Protein AF-A0A1I7MT13-F1 (afdb_monomer_lite)

Secondary structure (DSSP, 8-state):
-PPP--PPPHHHHHHHHHHTTTHHHHHHHHHHHHTT-HHHHHTTB-HHHHHHHHHHHHHHTGGGGTT--HHHHHHHHHSTTGGGSTTHHHHHHHHHHHHHHHHHHTGGGG-PPPSS--TTEEEEEE-TT-TT-B--TTSTTPEEEEEEE-SSSEEEEEES--SPPP-----

Organism: NCBI:txid574650

Radius of gyration: 18.1 Å; chains: 1; bounding box: 59×46×42 Å

Foldseek 3Di:
DDDDDPDPDPVVVVLVVQVVVLLPLVLQLLVCLVVLNVLSNLLQADLLVLLVLQLVCLVVCVVVVVPPDSLVRSVCCSDNVNVVDPCSVVSSVVVSVVQVVLLVVLVLLPADADPDDPSQKDKWWDQNVDSNDTDDNPDRRTKIWIWGDPPPHIGTQDTSHRDRRDPDDDD

pLDDT: mean 84.99, std 15.6, range [35.69, 97.19]

Sequence (171 aa):
MSTPMTRPSAGRLHTVAARLRVGVPAQVFRQHLAVGDLAGAWRGVDPALRWAWTRRWTHTSRAALGGLCPVGLAIELAALEGPAHPLWRRFASDQLQTLHQVERSGQWRSCPGPARPPADVTVLYADPRHLDTWALPSDPGAVPMLMRWNGTTWLVLNYASTTIPPTGHPD

Structure (mmCIF, N/CA/C/O backbone):
data_AF-A0A1I7MT13-F1
#
_entry.id   AF-A0A1I7MT13-F1
#
loop_
_atom_site.group_PDB
_atom_site.id
_atom_site.type_symbol
_atom_site.label_atom_id
_atom_site.label_alt_id
_atom_site.label_comp_id
_atom_site.label_asym_id
_atom_site.label_entity_id
_atom_site.label_seq_id
_atom_site.pdbx_PDB_ins_code
_atom_site.Cartn_x
_atom_site.Cartn_y
_atom_site.Cartn_z
_atom_site.occupancy
_atom_site.B_iso_or_equiv
_atom_site.auth_seq_id
_atom_site.auth_comp_id
_atom_site.auth_asym_id
_atom_site.auth_atom_id
_atom_site.pdbx_PDB_model_num
ATOM 1 N N . MET A 1 1 ? -39.698 31.088 20.550 1.00 47.91 1 MET A N 1
ATOM 2 C CA . MET A 1 1 ? -38.267 31.024 20.175 1.00 47.91 1 MET A CA 1
ATOM 3 C C . MET A 1 1 ? -37.982 29.607 19.709 1.00 47.91 1 MET A C 1
ATOM 5 O O . MET A 1 1 ? -37.985 28.709 20.537 1.00 47.91 1 MET A O 1
ATOM 9 N N . SER A 1 2 ? -37.843 29.399 18.400 1.00 40.78 2 SER A N 1
ATOM 10 C CA . SER A 1 2 ? -37.583 28.078 17.813 1.00 40.78 2 SER A CA 1
ATOM 11 C C . SER A 1 2 ? -36.111 27.988 17.434 1.00 40.78 2 SER A C 1
ATOM 13 O O . SER A 1 2 ? -35.622 28.794 16.646 1.00 40.78 2 SER A O 1
ATOM 15 N N . THR A 1 3 ? -35.395 27.039 18.027 1.00 43.16 3 THR A N 1
ATOM 16 C CA . THR A 1 3 ? -33.988 26.755 17.739 1.00 43.16 3 THR A CA 1
ATOM 17 C C . THR A 1 3 ? -33.866 26.144 16.338 1.00 43.16 3 THR A C 1
ATOM 19 O O . THR A 1 3 ? -34.563 25.169 16.048 1.00 43.16 3 THR A O 1
ATOM 22 N N . PRO A 1 4 ? -33.002 26.662 15.449 1.00 50.88 4 PRO A N 1
ATOM 23 C CA . PRO A 1 4 ? -32.777 26.035 14.155 1.00 50.88 4 PRO A CA 1
ATOM 24 C C . PRO A 1 4 ? -32.023 24.712 14.352 1.00 50.88 4 PRO A C 1
ATOM 26 O O . PRO A 1 4 ? -30.882 24.694 14.812 1.00 50.88 4 PRO A O 1
ATOM 29 N N . MET A 1 5 ? -32.658 23.588 14.004 1.00 35.69 5 MET A N 1
ATOM 30 C CA . MET A 1 5 ? -31.972 22.300 13.880 1.00 35.69 5 MET A CA 1
ATOM 31 C C . MET A 1 5 ? -31.113 22.317 12.616 1.00 35.69 5 MET A C 1
ATOM 33 O O . MET A 1 5 ? -31.610 22.149 11.501 1.00 35.69 5 MET A O 1
ATOM 37 N N . THR A 1 6 ? -29.808 22.500 12.788 1.00 45.47 6 THR A N 1
ATOM 38 C CA . THR A 1 6 ? -28.820 22.318 11.724 1.00 45.47 6 THR A CA 1
ATOM 39 C C . THR A 1 6 ? -28.840 20.857 11.282 1.00 45.47 6 THR A C 1
ATOM 41 O O . THR A 1 6 ? -28.335 19.974 11.975 1.00 45.47 6 THR A O 1
ATOM 44 N N . ARG A 1 7 ? -29.454 20.586 10.126 1.00 41.53 7 ARG A N 1
ATOM 45 C CA . ARG A 1 7 ? -29.456 19.261 9.497 1.00 41.53 7 ARG A CA 1
ATOM 46 C C . ARG A 1 7 ? -27.993 18.858 9.248 1.00 41.53 7 ARG A C 1
ATOM 48 O O . ARG A 1 7 ? -27.293 19.596 8.551 1.00 41.53 7 ARG A O 1
ATOM 55 N N . PRO A 1 8 ? -27.490 17.743 9.806 1.00 46.56 8 PRO A N 1
ATOM 56 C CA . PRO A 1 8 ? -26.135 17.300 9.513 1.00 46.56 8 PRO A CA 1
ATOM 57 C C . PRO A 1 8 ? -26.022 17.041 8.009 1.00 46.56 8 PRO A C 1
ATOM 59 O O . PRO A 1 8 ? -26.861 16.358 7.421 1.00 46.56 8 PRO A O 1
ATOM 62 N N . SER A 1 9 ? -25.005 17.630 7.379 1.00 49.84 9 SER A N 1
ATOM 63 C CA . SER A 1 9 ? -24.732 17.448 5.957 1.00 49.84 9 SER A CA 1
ATOM 64 C C . SER A 1 9 ? -24.592 15.956 5.650 1.00 49.84 9 SER A C 1
ATOM 66 O O . SER A 1 9 ? -23.853 15.249 6.337 1.00 49.84 9 SER A O 1
ATOM 68 N N . ALA A 1 10 ? -25.300 15.473 4.623 1.00 52.94 10 ALA A N 1
ATOM 69 C CA . ALA A 1 10 ? -25.348 14.056 4.245 1.00 52.94 10 ALA A CA 1
ATOM 70 C C . ALA A 1 10 ? -23.948 13.412 4.154 1.00 52.94 10 ALA A C 1
ATOM 72 O O . ALA A 1 10 ? -23.763 12.266 4.556 1.00 52.94 10 ALA A O 1
ATOM 73 N N . GLY A 1 11 ? -22.929 14.187 3.758 1.00 50.97 11 GLY A N 1
ATOM 74 C CA . GLY A 1 11 ? -21.530 13.755 3.736 1.00 50.97 11 GLY A CA 1
ATOM 75 C C . GLY A 1 11 ? -20.975 13.250 5.078 1.00 50.97 11 GLY A C 1
ATOM 76 O O . GLY A 1 11 ? -20.206 12.295 5.077 1.00 50.97 11 GLY A O 1
ATOM 77 N N . ARG A 1 12 ? -21.385 13.803 6.232 1.00 50.66 12 ARG A N 1
ATOM 78 C CA . ARG A 1 12 ? -20.870 13.374 7.552 1.00 50.66 12 ARG A CA 1
ATOM 79 C C . ARG A 1 12 ? -21.365 11.993 7.979 1.00 50.66 12 ARG A C 1
ATOM 81 O O . ARG A 1 12 ? -20.602 11.247 8.590 1.00 50.66 12 ARG A O 1
ATOM 88 N N . LEU A 1 13 ? -22.614 11.643 7.670 1.00 52.09 13 LEU A N 1
ATOM 89 C CA . LEU A 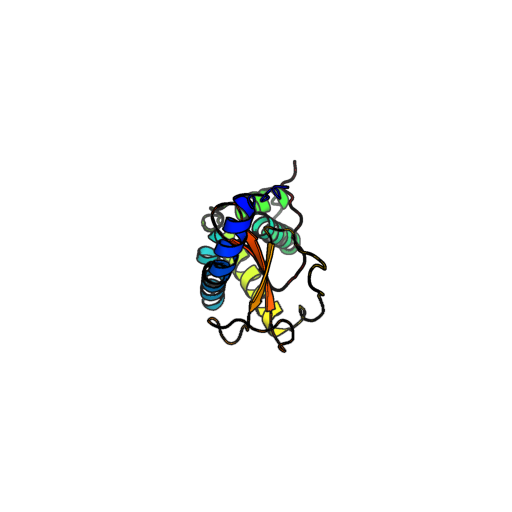1 13 ? -23.175 10.332 8.022 1.00 52.09 13 LEU A CA 1
ATOM 90 C C . LEU A 1 13 ? -22.541 9.213 7.183 1.00 52.09 13 LEU A C 1
ATOM 92 O O . LEU A 1 13 ? -22.232 8.146 7.716 1.00 52.09 13 LEU A O 1
ATOM 96 N N . HIS A 1 14 ? -22.244 9.487 5.908 1.00 54.47 14 HIS A N 1
ATOM 97 C CA . HIS A 1 14 ? -21.520 8.551 5.047 1.00 54.47 14 HIS A CA 1
ATOM 98 C C . HIS A 1 14 ? -20.103 8.263 5.558 1.00 54.47 14 HIS A C 1
ATOM 100 O O . HIS A 1 14 ? -19.685 7.108 5.551 1.00 54.47 14 HIS A O 1
ATOM 106 N N . THR A 1 15 ? -19.385 9.261 6.084 1.00 53.94 15 THR A N 1
ATOM 107 C CA . THR A 1 15 ? -18.031 9.062 6.628 1.00 53.94 15 THR A CA 1
ATOM 108 C C . THR A 1 15 ? -18.012 8.158 7.866 1.00 53.94 15 THR A C 1
ATOM 110 O O . THR A 1 15 ? -17.090 7.360 8.014 1.00 53.94 15 THR A O 1
ATOM 113 N N . VAL A 1 16 ? -19.017 8.229 8.747 1.00 54.94 16 VAL A N 1
ATOM 114 C CA . VAL A 1 16 ? -19.070 7.387 9.962 1.00 54.94 16 VAL A CA 1
ATOM 115 C C . VAL A 1 16 ? -19.365 5.927 9.613 1.00 54.94 16 VAL A C 1
ATOM 117 O O . VAL A 1 16 ? -18.636 5.039 10.050 1.00 54.94 16 VAL A O 1
ATOM 120 N N . ALA A 1 17 ? -20.367 5.669 8.768 1.00 59.00 17 ALA A N 1
ATOM 121 C CA . ALA A 1 17 ? -20.665 4.312 8.306 1.00 59.00 17 ALA A CA 1
ATOM 122 C C . ALA A 1 17 ? -19.519 3.724 7.460 1.00 59.00 17 ALA A C 1
ATOM 124 O O . ALA A 1 17 ? -19.200 2.542 7.587 1.00 59.00 17 ALA A O 1
ATOM 125 N N . ALA A 1 18 ? -18.851 4.547 6.644 1.00 58.75 18 ALA A N 1
ATOM 126 C CA . ALA A 1 18 ? -17.666 4.135 5.900 1.00 58.75 18 ALA A CA 1
ATOM 127 C C . ALA A 1 18 ? -16.504 3.781 6.839 1.00 58.75 18 ALA A C 1
ATOM 129 O O . ALA A 1 18 ? -15.847 2.766 6.618 1.00 58.75 18 ALA A O 1
ATOM 130 N N . ARG A 1 19 ? -16.268 4.544 7.915 1.00 58.66 19 ARG A N 1
ATOM 131 C CA . ARG A 1 19 ? -15.222 4.240 8.911 1.00 58.66 19 ARG A CA 1
ATOM 132 C C . ARG A 1 19 ? -15.437 2.910 9.632 1.00 58.66 19 ARG A C 1
ATOM 134 O O . ARG A 1 19 ? -14.457 2.287 10.009 1.00 58.66 19 ARG A O 1
ATOM 141 N N . LEU A 1 20 ? -16.673 2.427 9.752 1.00 65.38 20 LEU A N 1
ATOM 142 C CA . LEU A 1 20 ? -16.945 1.082 10.279 1.00 65.38 20 LEU A CA 1
ATOM 143 C C . LEU A 1 20 ? -16.555 -0.039 9.298 1.00 65.38 20 LEU A C 1
ATOM 145 O O . LEU A 1 20 ? -16.398 -1.183 9.707 1.00 65.38 20 LEU A O 1
ATOM 149 N N . ARG A 1 21 ? -16.382 0.272 8.006 1.00 83.69 21 ARG A N 1
ATOM 150 C CA . ARG A 1 21 ? -16.093 -0.708 6.942 1.00 83.69 21 ARG A CA 1
ATOM 151 C C . ARG A 1 21 ? -14.643 -0.717 6.465 1.00 83.69 21 ARG A C 1
ATOM 153 O O . ARG A 1 21 ? -14.286 -1.579 5.670 1.00 83.69 21 ARG A O 1
ATOM 160 N N . VAL A 1 22 ? -13.807 0.208 6.936 1.00 89.81 22 VAL A N 1
ATOM 161 C CA . VAL A 1 22 ? -12.402 0.335 6.505 1.00 89.81 22 VAL A CA 1
ATOM 162 C C . VAL A 1 22 ? -11.564 -0.919 6.787 1.00 89.81 22 VAL A C 1
ATOM 164 O O . VAL A 1 22 ? -10.621 -1.203 6.052 1.00 89.81 22 VAL A O 1
ATOM 167 N N . GLY A 1 23 ? -11.948 -1.700 7.803 1.00 89.38 23 GLY A N 1
ATOM 168 C CA . GLY A 1 23 ? -11.260 -2.934 8.177 1.00 89.38 23 GLY A CA 1
ATOM 169 C C . GLY A 1 23 ? -11.294 -4.009 7.090 1.00 89.38 23 GLY A C 1
ATOM 170 O O . GLY A 1 23 ? -10.289 -4.682 6.900 1.00 89.38 23 GLY A O 1
ATOM 171 N N . VAL A 1 24 ? -12.387 -4.139 6.326 1.00 92.94 24 VAL A N 1
ATOM 172 C CA . VAL A 1 24 ? -12.516 -5.218 5.326 1.00 92.94 24 VAL A CA 1
ATOM 173 C C . VAL A 1 24 ? -11.534 -5.035 4.159 1.00 92.94 24 VAL A C 1
ATOM 175 O O . VAL A 1 24 ? -10.744 -5.948 3.922 1.00 92.94 24 VAL A O 1
ATOM 178 N N . PRO A 1 25 ? -11.474 -3.880 3.459 1.00 95.00 25 PRO A N 1
ATOM 179 C CA . PRO A 1 25 ? -10.475 -3.673 2.407 1.00 95.00 25 PRO A CA 1
ATOM 180 C C . PRO A 1 25 ? -9.034 -3.778 2.917 1.00 95.00 25 PRO A C 1
ATOM 182 O O . PRO A 1 25 ? -8.163 -4.293 2.219 1.00 95.00 25 PRO A O 1
ATOM 185 N N . ALA A 1 26 ? -8.784 -3.319 4.146 1.00 95.00 26 ALA A N 1
ATOM 186 C CA . ALA A 1 26 ? -7.464 -3.395 4.751 1.00 95.00 26 ALA A CA 1
ATOM 187 C C . ALA A 1 26 ? -7.058 -4.847 5.072 1.00 95.00 26 ALA A C 1
ATOM 189 O O . ALA A 1 26 ? -5.923 -5.238 4.808 1.00 95.00 26 ALA A O 1
ATOM 190 N N . GLN A 1 27 ? -7.986 -5.668 5.568 1.00 94.94 27 GLN A N 1
ATOM 191 C CA . GLN A 1 27 ? -7.771 -7.096 5.805 1.00 94.94 27 GLN A CA 1
ATOM 192 C C . GLN A 1 27 ? -7.530 -7.853 4.495 1.00 94.94 27 GLN A C 1
ATOM 194 O O . GLN A 1 27 ? -6.572 -8.616 4.417 1.00 94.94 27 GLN A O 1
ATOM 199 N N . VAL A 1 28 ? -8.321 -7.590 3.448 1.00 95.75 28 VAL A N 1
ATOM 200 C CA . VAL A 1 28 ? -8.121 -8.190 2.114 1.00 95.75 28 VAL A CA 1
ATOM 201 C C . VAL A 1 28 ? -6.717 -7.888 1.587 1.00 95.75 28 VAL A C 1
ATOM 203 O O . VAL A 1 28 ? -6.002 -8.794 1.165 1.00 95.75 28 VAL A O 1
ATOM 206 N N . PHE A 1 29 ? -6.273 -6.631 1.672 1.00 96.62 29 PHE A N 1
ATOM 207 C CA . PHE A 1 29 ? -4.909 -6.257 1.294 1.00 96.62 29 PHE A CA 1
ATOM 208 C C . PHE A 1 29 ? -3.852 -7.052 2.078 1.00 96.62 29 PHE A C 1
ATOM 210 O O . PHE A 1 29 ? -2.918 -7.588 1.483 1.00 96.62 29 PHE A O 1
ATOM 217 N N . ARG A 1 30 ? -4.009 -7.171 3.402 1.00 95.38 30 ARG A N 1
ATOM 218 C CA . ARG A 1 30 ? -3.074 -7.918 4.260 1.00 95.38 30 ARG A CA 1
ATOM 219 C C . ARG A 1 30 ? -3.045 -9.411 3.944 1.00 95.38 30 ARG A C 1
ATOM 221 O O . ARG A 1 30 ? -1.967 -9.994 3.935 1.00 95.38 30 ARG A O 1
ATOM 228 N N . GLN A 1 31 ? -4.195 -10.021 3.662 1.00 96.06 31 GLN A N 1
ATOM 229 C CA . GLN A 1 31 ? -4.285 -11.429 3.269 1.00 96.06 31 GLN A CA 1
ATOM 230 C C . GLN A 1 31 ? -3.507 -11.692 1.977 1.00 96.06 31 GLN A C 1
ATOM 232 O O . GLN A 1 31 ? -2.717 -12.630 1.923 1.00 96.06 31 GLN A O 1
ATOM 237 N N . HIS A 1 32 ? -3.654 -10.820 0.977 1.00 96.75 32 HIS A N 1
ATOM 238 C CA . HIS A 1 32 ? -2.873 -10.894 -0.256 1.00 96.75 32 HIS A CA 1
ATOM 239 C C . HIS A 1 32 ? -1.367 -10.719 -0.009 1.00 96.75 32 HIS A C 1
ATOM 241 O O . HIS A 1 32 ? -0.572 -11.503 -0.527 1.00 96.75 32 HIS A O 1
ATOM 247 N N . LEU A 1 33 ? -0.953 -9.749 0.818 1.00 95.12 33 LEU A N 1
ATOM 248 C CA . LEU A 1 33 ? 0.463 -9.592 1.175 1.00 95.12 33 LEU A CA 1
ATOM 249 C C . LEU A 1 33 ? 1.032 -10.833 1.873 1.00 95.12 33 LEU A C 1
ATOM 251 O O . LEU A 1 33 ? 2.144 -11.247 1.557 1.00 95.12 33 LEU A O 1
ATOM 255 N N . ALA A 1 34 ? 0.275 -11.441 2.788 1.00 94.62 34 ALA A N 1
ATOM 256 C CA . ALA A 1 34 ? 0.720 -12.602 3.554 1.00 94.62 34 ALA A CA 1
ATOM 257 C C . ALA A 1 34 ? 1.016 -13.830 2.681 1.00 94.62 34 ALA A C 1
ATOM 259 O O . ALA A 1 34 ? 1.886 -14.628 3.024 1.00 94.62 34 ALA A O 1
ATOM 260 N N . VAL A 1 35 ? 0.322 -13.971 1.548 1.00 96.31 35 VAL A N 1
A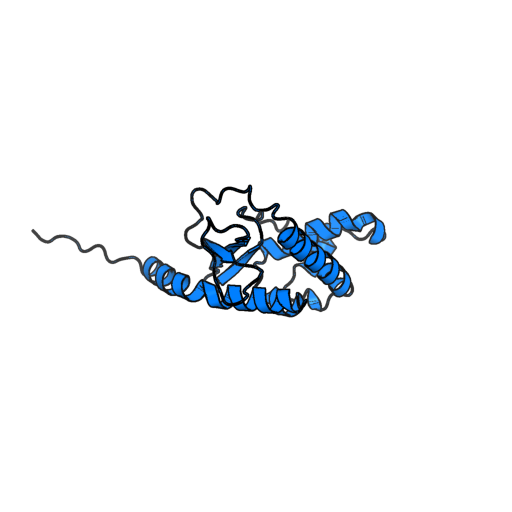TOM 261 C CA . VAL A 1 35 ? 0.549 -15.053 0.575 1.00 96.31 35 VAL A CA 1
ATOM 262 C C . VAL A 1 35 ? 1.456 -14.636 -0.590 1.00 96.31 35 VAL A C 1
ATOM 264 O O . VAL A 1 35 ? 1.615 -15.392 -1.545 1.00 96.31 35 VAL A O 1
ATOM 267 N N . GLY A 1 36 ? 2.056 -13.442 -0.534 1.00 96.31 36 GLY A N 1
ATOM 268 C CA . GLY A 1 36 ? 2.937 -12.929 -1.586 1.00 96.31 36 GLY A CA 1
ATOM 269 C C . GLY A 1 36 ? 2.216 -12.540 -2.884 1.00 96.31 36 GLY A C 1
ATOM 270 O O . GLY A 1 36 ? 2.838 -12.493 -3.944 1.00 96.31 36 GLY A O 1
ATOM 271 N N . ASP A 1 37 ? 0.916 -12.249 -2.828 1.00 96.69 37 ASP A N 1
ATOM 272 C CA . ASP A 1 37 ? 0.092 -11.888 -3.983 1.00 96.69 37 ASP A CA 1
ATOM 273 C C . ASP A 1 37 ? -0.106 -10.368 -4.093 1.00 96.69 37 ASP A C 1
ATOM 275 O O . ASP A 1 37 ? -1.178 -9.815 -3.833 1.00 96.69 37 ASP A O 1
ATOM 279 N N . LEU A 1 38 ? 0.937 -9.651 -4.521 1.00 97.00 38 LEU A N 1
ATOM 280 C CA . LEU A 1 38 ? 0.808 -8.206 -4.744 1.00 97.00 38 LEU A CA 1
ATOM 281 C C . LEU A 1 38 ? -0.196 -7.873 -5.864 1.00 97.00 38 LEU A C 1
ATOM 283 O O . LEU A 1 38 ? -0.782 -6.792 -5.850 1.00 97.00 38 LEU A O 1
ATOM 287 N N . ALA A 1 39 ? -0.411 -8.778 -6.824 1.00 96.31 39 ALA A N 1
ATOM 288 C CA . ALA A 1 39 ? -1.341 -8.557 -7.930 1.00 96.31 39 ALA A CA 1
ATOM 289 C C . ALA A 1 39 ? -2.797 -8.499 -7.443 1.00 96.31 39 ALA A C 1
ATOM 291 O O . ALA A 1 39 ? -3.522 -7.572 -7.810 1.00 96.31 39 ALA A O 1
ATOM 292 N N . GLY A 1 40 ? -3.204 -9.424 -6.569 1.00 96.00 40 GLY A N 1
ATOM 293 C CA . GLY A 1 40 ? -4.517 -9.403 -5.924 1.00 96.00 40 GLY A CA 1
ATOM 294 C C . GLY A 1 40 ? -4.708 -8.190 -5.011 1.00 96.00 40 GLY A C 1
ATOM 295 O O . GLY A 1 40 ? -5.745 -7.525 -5.069 1.00 96.00 40 GLY A O 1
ATOM 296 N N . ALA A 1 41 ? -3.668 -7.805 -4.262 1.00 96.69 41 ALA A N 1
ATOM 297 C CA . ALA A 1 41 ? -3.683 -6.594 -3.439 1.00 96.69 41 ALA A CA 1
ATOM 298 C C . ALA A 1 41 ? -3.807 -5.299 -4.264 1.00 96.69 41 ALA A C 1
ATOM 300 O O . ALA A 1 41 ? -4.370 -4.313 -3.781 1.00 96.69 41 ALA A O 1
ATOM 301 N N . TRP A 1 42 ? -3.287 -5.282 -5.499 1.00 96.44 42 TRP A N 1
ATOM 302 C CA . TRP A 1 42 ? -3.047 -4.062 -6.275 1.00 96.44 42 TRP A CA 1
ATOM 303 C C . TRP A 1 42 ? -4.283 -3.184 -6.427 1.00 96.44 42 TRP A C 1
ATOM 305 O O . TRP A 1 42 ? -4.204 -1.971 -6.232 1.00 96.44 42 TRP A O 1
ATOM 315 N N . ARG A 1 43 ? -5.447 -3.788 -6.699 1.00 94.94 43 ARG A N 1
ATOM 316 C CA . ARG A 1 43 ? -6.717 -3.063 -6.886 1.00 94.94 43 ARG A CA 1
ATOM 317 C C . ARG A 1 43 ? -7.168 -2.312 -5.634 1.00 94.94 43 ARG A C 1
ATOM 319 O O . ARG A 1 43 ? -7.796 -1.265 -5.763 1.00 94.94 43 ARG A O 1
ATOM 326 N N . GLY A 1 44 ? -6.809 -2.812 -4.453 1.00 95.88 44 GLY A N 1
ATOM 327 C CA . GLY A 1 44 ? -7.059 -2.161 -3.168 1.00 95.88 44 GLY A CA 1
ATOM 328 C C . GLY A 1 44 ? -6.051 -1.064 -2.822 1.00 95.88 44 GLY A C 1
ATOM 329 O O . GLY A 1 44 ? -6.264 -0.342 -1.853 1.00 95.88 44 GLY A O 1
ATOM 330 N N . VAL A 1 45 ? -4.969 -0.910 -3.590 1.00 97.06 45 VAL A N 1
ATOM 331 C CA . VAL A 1 45 ? -3.951 0.125 -3.367 1.00 97.06 45 VAL A CA 1
ATOM 332 C C . VAL A 1 45 ? -4.367 1.436 -4.018 1.00 97.06 45 VAL A C 1
ATOM 334 O O . VAL A 1 45 ? -4.831 1.458 -5.157 1.00 97.06 45 VAL A O 1
ATOM 337 N N . ASP A 1 46 ? -4.172 2.535 -3.302 1.00 96.56 46 ASP A N 1
ATOM 338 C CA . ASP A 1 46 ? -4.426 3.878 -3.795 1.00 96.56 46 ASP A CA 1
ATOM 339 C C . ASP A 1 46 ? -3.499 4.241 -4.973 1.00 96.56 46 ASP A C 1
ATOM 341 O O . ASP A 1 46 ? -2.297 3.965 -4.893 1.00 96.56 46 ASP A O 1
ATOM 345 N N . PRO A 1 47 ? -3.991 4.894 -6.046 1.00 95.19 47 PRO A N 1
ATOM 346 C CA . PRO A 1 47 ? -3.151 5.299 -7.176 1.00 95.19 47 PRO A CA 1
ATOM 347 C C . PRO A 1 47 ? -1.899 6.098 -6.783 1.00 95.19 47 PRO A C 1
ATOM 349 O O . PRO A 1 47 ? -0.838 5.888 -7.371 1.00 95.19 47 PRO A O 1
ATOM 352 N N . ALA A 1 48 ? -1.981 6.956 -5.758 1.00 94.25 48 ALA A N 1
ATOM 353 C CA . ALA A 1 48 ? -0.825 7.715 -5.281 1.00 94.25 48 ALA A CA 1
ATOM 354 C C . ALA A 1 48 ? 0.255 6.799 -4.679 1.00 94.25 48 ALA A C 1
ATOM 356 O O . ALA A 1 48 ? 1.448 7.013 -4.903 1.00 94.25 48 ALA A O 1
ATOM 357 N N . LEU A 1 49 ? -0.149 5.746 -3.958 1.00 95.50 49 LEU A N 1
ATOM 358 C CA . LEU A 1 49 ? 0.785 4.768 -3.400 1.00 95.50 49 LEU A CA 1
ATOM 359 C C . LEU A 1 49 ? 1.393 3.883 -4.490 1.00 95.50 49 LEU A C 1
ATOM 361 O O . LEU A 1 49 ? 2.601 3.643 -4.465 1.00 95.50 49 LEU A O 1
ATOM 365 N N . ARG A 1 50 ? 0.586 3.448 -5.470 1.00 95.81 50 ARG A N 1
ATOM 366 C CA . ARG A 1 50 ? 1.071 2.683 -6.633 1.00 95.81 50 ARG A CA 1
ATOM 367 C C . ARG A 1 50 ? 2.182 3.440 -7.345 1.00 95.81 50 ARG A C 1
ATOM 369 O O . ARG A 1 50 ? 3.272 2.902 -7.509 1.00 95.81 50 ARG A O 1
ATOM 376 N N . TRP A 1 51 ? 1.929 4.706 -7.673 1.00 94.25 51 TRP A N 1
ATOM 377 C CA . TRP A 1 51 ? 2.917 5.584 -8.287 1.00 94.25 51 TRP A CA 1
ATOM 378 C C . TRP A 1 51 ? 4.178 5.748 -7.435 1.00 94.25 51 TRP A C 1
ATOM 380 O O . TRP A 1 51 ? 5.294 5.621 -7.937 1.00 94.25 51 TRP A O 1
ATOM 390 N N . ALA A 1 52 ? 4.026 6.009 -6.135 1.00 94.31 52 ALA A N 1
ATOM 391 C CA . ALA A 1 52 ? 5.169 6.186 -5.246 1.00 94.31 52 ALA A CA 1
ATOM 392 C C . ALA A 1 52 ? 6.059 4.932 -5.198 1.00 94.31 52 ALA A C 1
ATOM 394 O O . ALA A 1 52 ? 7.288 5.041 -5.239 1.00 94.31 52 ALA A O 1
ATOM 395 N N . TRP A 1 53 ? 5.456 3.741 -5.143 1.00 95.69 53 TRP A N 1
ATOM 396 C CA . TRP A 1 53 ? 6.189 2.476 -5.164 1.00 95.69 53 TRP A CA 1
ATOM 397 C C . TRP A 1 53 ? 6.885 2.231 -6.499 1.00 95.69 53 TRP A C 1
ATOM 399 O O . TRP A 1 53 ? 8.080 1.927 -6.498 1.00 95.69 53 TRP A O 1
ATOM 409 N N . THR A 1 54 ? 6.187 2.394 -7.625 1.00 95.56 54 THR A N 1
ATOM 410 C CA . THR A 1 54 ? 6.767 2.128 -8.947 1.00 95.56 54 THR A CA 1
ATOM 411 C C . THR A 1 54 ? 7.872 3.122 -9.271 1.00 95.56 54 THR A C 1
ATOM 413 O O . THR A 1 54 ? 8.955 2.702 -9.664 1.00 95.56 54 THR A O 1
ATOM 416 N N . ARG A 1 55 ? 7.679 4.418 -8.998 1.00 94.88 55 ARG A N 1
ATOM 417 C CA . ARG A 1 55 ? 8.707 5.455 -9.181 1.00 94.88 55 ARG A CA 1
ATOM 418 C C . ARG A 1 55 ? 9.954 5.194 -8.341 1.00 94.88 55 ARG A C 1
ATOM 420 O O . ARG A 1 55 ? 11.071 5.348 -8.832 1.00 94.88 55 ARG A O 1
ATOM 427 N N . ARG A 1 56 ? 9.786 4.809 -7.071 1.00 95.31 56 ARG A N 1
ATOM 428 C CA . ARG A 1 56 ? 10.921 4.448 -6.210 1.00 95.31 56 ARG A CA 1
ATOM 429 C C . ARG A 1 56 ? 11.678 3.260 -6.797 1.00 95.31 56 ARG A C 1
ATOM 431 O O . ARG A 1 56 ? 12.898 3.331 -6.912 1.00 95.31 56 ARG A O 1
ATOM 438 N N . TRP A 1 57 ? 10.957 2.212 -7.193 1.00 96.38 57 TRP A N 1
ATOM 439 C CA . TRP A 1 57 ? 11.550 1.001 -7.753 1.00 96.38 57 TRP A CA 1
ATOM 440 C C . TRP A 1 57 ? 12.275 1.259 -9.079 1.00 96.38 57 TRP A C 1
ATOM 442 O O . TRP A 1 57 ? 13.404 0.806 -9.246 1.00 96.38 57 TRP A O 1
ATOM 452 N N . THR A 1 58 ? 11.692 2.022 -10.011 1.00 95.12 58 THR A N 1
ATOM 453 C CA . THR A 1 58 ? 12.356 2.333 -11.289 1.00 95.12 58 THR A CA 1
ATOM 454 C C . THR A 1 58 ? 13.618 3.165 -11.081 1.00 95.12 58 THR A C 1
ATOM 456 O O . THR A 1 58 ? 14.613 2.957 -11.775 1.00 95.12 58 THR A O 1
ATOM 459 N N . HIS A 1 59 ? 13.619 4.062 -10.091 1.00 93.44 59 HIS A N 1
ATOM 460 C CA . HIS A 1 59 ? 14.798 4.841 -9.731 1.00 93.44 59 HIS A CA 1
ATOM 461 C C . HIS A 1 59 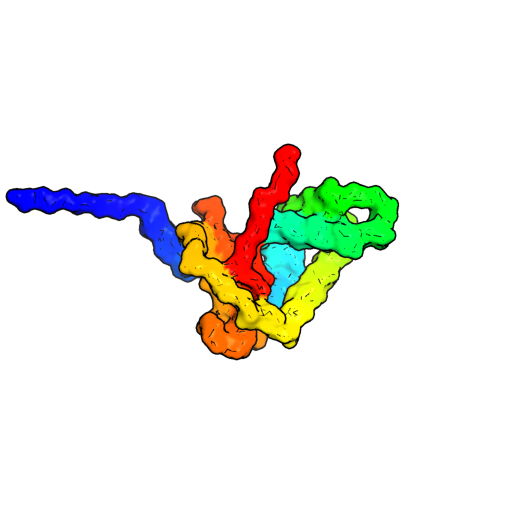? 15.915 3.965 -9.142 1.00 93.44 59 HIS A C 1
ATOM 463 O O . HIS A 1 59 ? 17.067 4.077 -9.561 1.00 93.44 59 HIS A O 1
ATOM 469 N N . THR A 1 60 ? 15.596 3.070 -8.202 1.00 95.38 60 THR A N 1
ATOM 470 C CA . THR A 1 60 ? 16.587 2.177 -7.570 1.00 95.38 60 THR A CA 1
ATOM 471 C C . THR A 1 60 ? 17.093 1.099 -8.523 1.00 95.38 60 THR A C 1
ATOM 473 O O . THR A 1 60 ? 18.250 0.700 -8.444 1.00 95.38 60 THR A O 1
ATOM 476 N N . SER A 1 61 ? 16.256 0.662 -9.463 1.00 94.44 61 SER A N 1
ATOM 477 C CA . SER A 1 61 ? 16.570 -0.397 -10.427 1.00 94.44 61 SER A CA 1
ATOM 478 C C . SER A 1 61 ? 17.157 0.128 -11.740 1.00 94.44 61 SER A C 1
ATOM 480 O O . SER A 1 61 ? 17.394 -0.660 -12.653 1.00 94.44 61 SER A O 1
ATOM 482 N N . ARG A 1 62 ? 17.423 1.438 -11.855 1.00 92.44 62 ARG A N 1
ATOM 483 C CA . ARG A 1 62 ? 17.809 2.107 -13.112 1.00 92.44 62 ARG A CA 1
ATOM 484 C C . ARG A 1 62 ? 18.948 1.410 -13.859 1.00 92.44 62 ARG A C 1
ATOM 486 O O . ARG A 1 62 ? 18.849 1.224 -15.068 1.00 92.44 62 ARG A O 1
ATOM 493 N N . ALA A 1 63 ? 20.002 1.003 -13.151 1.00 91.75 63 ALA A N 1
ATOM 494 C CA . ALA A 1 63 ? 21.147 0.319 -1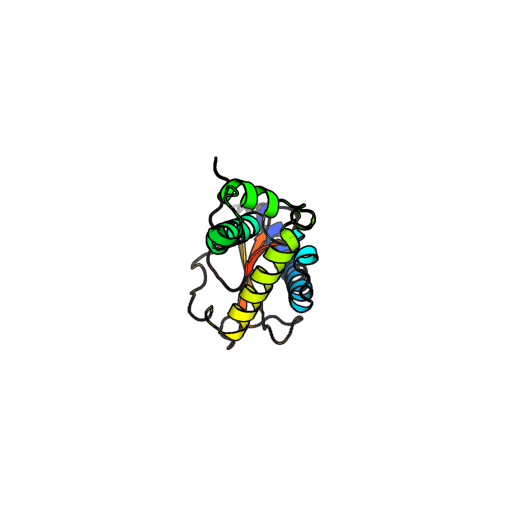3.756 1.00 91.75 63 ALA A CA 1
ATOM 495 C C . ALA A 1 63 ? 20.754 -1.016 -14.417 1.00 91.75 63 ALA A C 1
ATOM 497 O O . ALA A 1 63 ? 21.257 -1.353 -15.484 1.00 91.75 63 ALA A O 1
ATOM 498 N N . ALA A 1 64 ? 19.807 -1.749 -13.825 1.00 90.81 64 ALA A N 1
ATOM 499 C CA . ALA A 1 64 ? 19.340 -3.036 -14.333 1.00 90.81 64 ALA A CA 1
ATOM 500 C C . ALA A 1 64 ? 18.259 -2.917 -15.424 1.00 90.81 64 ALA A C 1
ATOM 502 O O . ALA A 1 64 ? 17.900 -3.927 -16.025 1.00 90.81 64 ALA A O 1
ATOM 503 N N . LEU A 1 65 ? 17.721 -1.715 -15.657 1.00 90.12 65 LEU A N 1
ATOM 504 C CA . LEU A 1 65 ? 16.653 -1.448 -16.627 1.00 90.12 65 LEU A CA 1
ATOM 505 C C . LEU A 1 65 ? 17.176 -1.014 -18.006 1.00 90.12 65 LEU A C 1
ATOM 507 O O . LEU A 1 65 ? 16.377 -0.690 -18.877 1.00 90.12 65 LEU A O 1
ATOM 511 N N . GLY A 1 66 ? 18.496 -0.995 -18.223 1.00 88.44 66 GLY A N 1
ATOM 512 C CA . GLY A 1 66 ? 19.076 -0.885 -19.568 1.00 88.44 66 GLY A CA 1
ATOM 513 C C . GLY A 1 66 ? 18.727 0.396 -20.336 1.00 88.44 66 GLY A C 1
ATOM 514 O O . GLY A 1 66 ? 18.646 0.365 -21.557 1.00 88.44 66 GLY A O 1
ATOM 515 N N . GLY A 1 67 ? 18.501 1.515 -19.639 1.00 87.81 67 GLY A N 1
ATOM 516 C CA . GLY A 1 67 ? 18.231 2.815 -20.270 1.00 87.81 67 GLY A CA 1
ATOM 517 C C . GLY A 1 67 ? 16.753 3.160 -20.483 1.00 87.81 67 GLY A C 1
ATOM 518 O O . GLY A 1 67 ? 16.468 4.235 -21.007 1.00 87.81 67 GLY A O 1
ATOM 519 N N . LEU A 1 68 ? 15.811 2.317 -20.041 1.00 89.50 68 LEU A N 1
ATOM 520 C CA . LEU A 1 68 ? 14.385 2.667 -20.028 1.00 89.50 68 LEU A CA 1
ATOM 521 C C . LEU A 1 68 ? 14.131 3.956 -19.228 1.00 89.50 68 LEU A C 1
ATOM 523 O O . LEU A 1 68 ? 14.731 4.173 -18.170 1.00 89.50 68 LEU A O 1
ATOM 527 N N . CYS A 1 69 ? 13.212 4.799 -19.712 1.00 91.62 69 CYS A N 1
ATOM 528 C CA . CYS A 1 69 ? 12.800 6.017 -19.014 1.00 91.62 69 CYS A CA 1
ATOM 529 C C . CYS A 1 69 ? 12.121 5.657 -17.675 1.00 91.62 69 CYS A C 1
ATOM 531 O O . CYS A 1 69 ? 11.041 5.058 -17.693 1.00 91.62 69 CYS A O 1
ATOM 533 N N . PRO A 1 70 ? 12.686 6.039 -16.508 1.00 90.06 70 PRO A N 1
ATOM 534 C CA . PRO A 1 70 ? 12.141 5.629 -15.211 1.00 90.06 70 PRO A CA 1
ATOM 535 C C . PRO A 1 70 ? 10.722 6.140 -14.944 1.00 90.06 70 PRO A C 1
ATOM 537 O O . PRO A 1 70 ? 9.960 5.480 -14.240 1.00 90.06 70 PRO A O 1
ATOM 540 N N . VAL A 1 71 ? 10.379 7.311 -15.491 1.00 90.62 71 VAL A N 1
ATOM 541 C CA . VAL A 1 71 ? 9.062 7.942 -15.326 1.00 90.62 71 VAL A CA 1
ATOM 542 C C . VAL A 1 71 ? 8.009 7.199 -16.144 1.00 90.62 71 VAL A C 1
ATOM 544 O O . VAL A 1 71 ? 7.009 6.785 -15.571 1.00 90.62 71 VAL A O 1
ATOM 547 N N . GLY A 1 72 ? 8.250 6.971 -17.441 1.00 91.06 72 GLY A N 1
ATOM 548 C CA . GLY A 1 72 ? 7.305 6.253 -18.309 1.00 91.06 72 GLY A CA 1
ATOM 549 C C . GLY A 1 72 ? 7.008 4.846 -17.790 1.00 91.06 72 GLY A C 1
ATOM 550 O O . GLY A 1 72 ? 5.852 4.485 -17.594 1.00 91.06 72 GLY A O 1
ATOM 551 N N . LEU A 1 73 ? 8.055 4.110 -17.410 1.00 91.50 73 LEU A N 1
ATOM 552 C CA . LEU A 1 73 ? 7.905 2.778 -16.828 1.00 91.50 73 LEU A CA 1
ATOM 553 C C . LEU A 1 73 ? 7.141 2.791 -15.493 1.00 91.50 73 LEU A C 1
ATOM 555 O O . LEU A 1 73 ? 6.358 1.886 -15.208 1.00 91.50 73 LEU A O 1
ATOM 559 N N . ALA A 1 74 ? 7.351 3.811 -14.657 1.00 92.38 74 ALA A N 1
ATOM 560 C CA . ALA A 1 74 ? 6.602 3.937 -13.413 1.00 92.38 74 ALA A CA 1
ATOM 561 C C . ALA A 1 74 ? 5.106 4.178 -13.667 1.00 92.38 74 ALA A C 1
ATOM 563 O O . ALA A 1 74 ? 4.297 3.702 -12.870 1.00 92.38 74 ALA A O 1
ATOM 564 N N . ILE A 1 75 ? 4.742 4.876 -14.754 1.00 91.50 75 ILE A N 1
ATOM 565 C CA . ILE A 1 75 ? 3.344 5.160 -15.120 1.00 91.50 75 ILE A CA 1
ATOM 566 C C . ILE A 1 75 ? 2.678 3.854 -15.545 1.00 91.50 75 ILE A C 1
ATOM 568 O O . ILE A 1 75 ? 1.628 3.497 -15.012 1.00 91.50 75 ILE A O 1
ATOM 572 N N . GLU A 1 76 ? 3.329 3.113 -16.442 1.00 92.62 76 GLU A N 1
ATOM 573 C CA . GLU A 1 76 ? 2.840 1.827 -16.944 1.00 92.62 76 GLU A CA 1
ATOM 574 C C . GLU A 1 76 ? 2.638 0.814 -15.810 1.00 92.62 76 GLU A C 1
ATOM 576 O O . GLU A 1 76 ? 1.588 0.181 -15.716 1.00 92.62 76 GLU A O 1
ATOM 581 N N . LEU A 1 77 ? 3.597 0.711 -14.885 1.00 92.12 77 LEU A N 1
ATOM 582 C CA . LEU A 1 77 ? 3.470 -0.171 -13.723 1.00 92.12 77 LEU A CA 1
ATOM 583 C C . LEU A 1 77 ? 2.418 0.313 -12.713 1.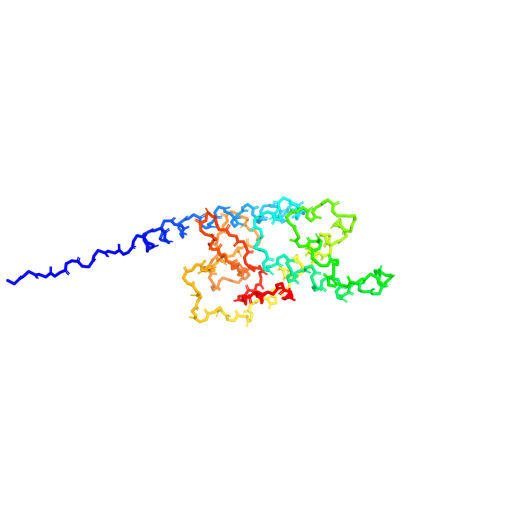00 92.12 77 LEU A C 1
ATOM 585 O O . LEU A 1 77 ? 1.792 -0.516 -12.056 1.00 92.12 77 LEU A O 1
ATOM 589 N N . ALA A 1 78 ? 2.234 1.630 -12.549 1.00 92.88 78 ALA A N 1
ATOM 590 C CA . ALA A 1 78 ? 1.286 2.199 -11.583 1.00 92.88 78 ALA A CA 1
ATOM 591 C C . ALA A 1 78 ? -0.179 2.037 -12.015 1.00 92.88 78 ALA A C 1
ATOM 593 O O . ALA A 1 78 ? -1.084 2.114 -11.173 1.00 92.88 78 ALA A O 1
ATOM 594 N N . ALA A 1 79 ? -0.415 1.809 -13.309 1.00 90.00 79 ALA A N 1
ATOM 595 C CA . ALA A 1 79 ? -1.738 1.581 -13.863 1.00 90.00 79 ALA A CA 1
ATOM 596 C C . ALA A 1 79 ? -2.454 0.406 -13.173 1.00 90.00 79 ALA A C 1
ATOM 598 O O . ALA A 1 79 ? -1.847 -0.494 -12.585 1.00 90.00 79 ALA A O 1
ATOM 599 N N . LEU A 1 80 ? -3.789 0.399 -13.246 1.00 78.62 80 LEU A N 1
ATOM 600 C CA . LEU A 1 80 ? -4.608 -0.680 -12.679 1.00 78.62 80 LEU A CA 1
ATOM 601 C C . LEU A 1 80 ? -4.261 -2.048 -13.289 1.00 78.62 80 LEU A C 1
ATOM 603 O O . LEU A 1 80 ? -4.346 -3.066 -12.605 1.00 78.62 80 LEU A O 1
ATOM 607 N N . GLU A 1 81 ? -3.841 -2.043 -14.551 1.00 80.69 81 GLU A N 1
ATOM 608 C CA . GLU A 1 81 ? -3.399 -3.217 -15.300 1.00 80.69 81 GLU A CA 1
ATOM 609 C C . GLU A 1 81 ? -1.943 -3.606 -15.035 1.00 80.69 81 GLU A C 1
ATOM 611 O O . GLU A 1 81 ? -1.507 -4.605 -15.592 1.00 80.69 81 GLU A O 1
ATOM 616 N N . GLY A 1 82 ? -1.211 -2.888 -14.168 1.00 79.50 82 GLY A N 1
ATOM 617 C CA . GLY A 1 82 ? 0.199 -3.131 -13.827 1.00 79.50 82 GLY A CA 1
ATOM 618 C C . GLY A 1 82 ? 0.634 -4.609 -13.817 1.00 79.50 82 GLY A C 1
ATOM 619 O O . GLY A 1 82 ? 1.672 -4.904 -14.409 1.00 79.50 82 GLY A O 1
ATOM 620 N N . PRO A 1 83 ? -0.158 -5.557 -13.261 1.00 88.88 83 PRO A N 1
ATOM 621 C CA . PRO A 1 83 ? 0.084 -7.001 -13.353 1.00 88.88 83 PRO A CA 1
ATOM 622 C C . PRO A 1 83 ? 0.366 -7.603 -14.739 1.00 88.88 83 PRO A C 1
ATOM 624 O O . PRO A 1 83 ? 1.040 -8.628 -14.819 1.00 88.88 83 PRO A O 1
ATOM 627 N N . ALA A 1 84 ? -0.123 -6.996 -15.821 1.00 92.12 84 ALA A N 1
ATOM 628 C CA . ALA A 1 84 ? 0.104 -7.430 -17.198 1.00 92.12 84 ALA A CA 1
ATOM 629 C C . ALA A 1 84 ? 1.457 -6.964 -17.771 1.00 92.12 84 ALA A C 1
ATOM 631 O O . ALA A 1 84 ? 1.898 -7.474 -18.801 1.00 92.12 84 ALA A O 1
ATOM 632 N N . HIS A 1 85 ? 2.134 -6.012 -17.121 1.00 92.94 85 HIS A N 1
ATOM 633 C CA . HIS A 1 85 ? 3.400 -5.470 -17.603 1.00 92.94 85 HIS A CA 1
ATOM 634 C C . HIS A 1 85 ? 4.530 -6.524 -17.513 1.00 92.94 85 HIS A C 1
ATOM 636 O O . HIS A 1 85 ? 4.670 -7.174 -16.473 1.00 92.94 85 HIS A O 1
ATOM 642 N N . PRO A 1 86 ? 5.419 -6.670 -18.520 1.00 94.50 86 PRO A N 1
ATOM 643 C CA . PRO A 1 86 ? 6.478 -7.693 -18.512 1.00 94.50 86 PRO A CA 1
ATOM 644 C C . PRO A 1 86 ? 7.415 -7.645 -17.293 1.00 94.50 86 PRO A C 1
ATOM 646 O O . PRO A 1 86 ? 7.912 -8.671 -16.832 1.00 94.50 86 PRO A O 1
ATOM 649 N N . LEU A 1 87 ? 7.642 -6.450 -16.737 1.00 95.00 87 LEU A N 1
ATOM 650 C CA . LEU A 1 87 ? 8.470 -6.244 -15.539 1.00 95.00 87 LEU A CA 1
ATOM 651 C C . LEU A 1 87 ? 7.711 -6.391 -14.211 1.00 95.00 87 LEU A C 1
ATOM 653 O O . LEU A 1 87 ? 8.329 -6.284 -13.149 1.00 95.00 87 LEU A O 1
ATOM 657 N N . TRP A 1 88 ? 6.401 -6.657 -14.242 1.00 95.81 88 TRP A N 1
ATOM 658 C CA . TRP A 1 88 ? 5.568 -6.725 -13.044 1.00 95.81 88 TRP A CA 1
ATOM 659 C C . TRP A 1 88 ? 6.082 -7.735 -12.026 1.00 95.81 88 TRP A C 1
ATOM 661 O O . TRP A 1 88 ? 6.227 -7.404 -10.854 1.00 95.81 88 TRP A O 1
ATOM 671 N N . ARG A 1 89 ? 6.409 -8.958 -12.468 1.00 96.44 89 ARG A N 1
ATOM 672 C CA . ARG A 1 89 ? 6.873 -10.026 -11.568 1.00 96.44 89 ARG A CA 1
ATOM 673 C C . ARG A 1 89 ? 8.092 -9.588 -10.753 1.00 96.44 89 ARG A C 1
ATOM 675 O O . ARG A 1 89 ? 8.156 -9.864 -9.558 1.00 96.44 89 ARG A O 1
ATOM 682 N N . ARG A 1 90 ? 9.037 -8.890 -11.389 1.00 96.44 90 ARG A N 1
ATOM 683 C CA . ARG A 1 90 ? 10.244 -8.384 -10.726 1.00 96.44 90 ARG A CA 1
ATOM 684 C C . ARG A 1 90 ? 9.905 -7.269 -9.739 1.00 96.44 90 ARG A C 1
ATOM 686 O O . ARG A 1 90 ? 10.288 -7.363 -8.580 1.00 96.44 90 ARG A O 1
ATOM 693 N N . PHE A 1 91 ? 9.133 -6.272 -10.176 1.00 96.94 91 PHE A N 1
ATOM 694 C CA . PHE A 1 91 ? 8.647 -5.196 -9.307 1.00 96.94 91 PHE A CA 1
ATOM 695 C C . PHE A 1 91 ? 7.920 -5.742 -8.069 1.00 96.94 91 PHE A C 1
ATOM 697 O O . PHE A 1 91 ? 8.229 -5.349 -6.946 1.00 96.94 91 PHE A O 1
ATOM 704 N N . ALA A 1 92 ? 6.988 -6.677 -8.265 1.00 97.19 92 ALA A N 1
ATOM 705 C CA . ALA A 1 92 ? 6.188 -7.249 -7.194 1.00 97.19 92 ALA A CA 1
ATOM 706 C C . ALA A 1 92 ? 7.042 -8.006 -6.174 1.00 97.19 92 ALA A C 1
ATOM 708 O O . ALA A 1 92 ? 6.862 -7.811 -4.974 1.00 97.19 92 ALA A O 1
ATOM 709 N N . SER A 1 93 ? 8.001 -8.810 -6.642 1.00 97.12 93 SER A N 1
ATOM 710 C CA . SER A 1 93 ? 8.944 -9.520 -5.773 1.00 97.12 93 SER A CA 1
ATOM 711 C C . SER A 1 93 ? 9.759 -8.552 -4.907 1.00 97.12 93 SER A C 1
ATOM 713 O O . SER A 1 93 ? 9.787 -8.692 -3.684 1.00 97.12 93 SER A O 1
ATOM 715 N N . ASP A 1 94 ? 10.372 -7.534 -5.521 1.00 97.00 94 ASP A N 1
ATOM 716 C CA . ASP A 1 94 ? 11.212 -6.557 -4.813 1.00 97.00 94 ASP A CA 1
ATOM 717 C C . ASP A 1 94 ? 10.392 -5.731 -3.803 1.00 97.00 94 ASP A C 1
ATOM 719 O O . ASP A 1 94 ? 10.833 -5.439 -2.684 1.00 97.00 94 ASP A O 1
ATOM 723 N N . GLN A 1 95 ? 9.163 -5.366 -4.177 1.00 96.88 95 GLN A N 1
ATOM 724 C CA . GLN A 1 95 ? 8.266 -4.605 -3.317 1.00 96.88 95 GLN A CA 1
ATOM 725 C C . GLN A 1 95 ? 7.762 -5.445 -2.135 1.00 96.88 95 GLN A C 1
ATOM 727 O O . GLN A 1 95 ? 7.767 -4.946 -1.011 1.00 96.88 95 GLN A O 1
ATOM 732 N N . LEU A 1 96 ? 7.384 -6.712 -2.338 1.00 96.94 96 LEU A N 1
ATOM 733 C CA . LEU A 1 96 ? 7.005 -7.624 -1.248 1.00 96.94 96 LEU A CA 1
ATOM 734 C C . LEU A 1 96 ? 8.168 -7.847 -0.278 1.00 96.94 96 LEU A C 1
ATOM 736 O O . LEU A 1 96 ? 7.989 -7.746 0.936 1.00 96.94 96 LEU A O 1
ATOM 740 N N . GLN A 1 97 ? 9.379 -8.058 -0.799 1.00 96.31 97 GLN A N 1
ATOM 741 C CA . GLN A 1 97 ? 10.577 -8.179 0.030 1.00 96.31 97 GLN A CA 1
ATOM 742 C C . GLN A 1 97 ? 10.805 -6.919 0.873 1.00 96.31 97 GLN A C 1
ATOM 744 O O . GLN A 1 97 ? 11.089 -7.026 2.068 1.00 96.31 97 GLN A O 1
ATOM 749 N N . THR A 1 98 ? 10.635 -5.735 0.275 1.00 94.44 98 THR A N 1
ATOM 750 C CA . THR A 1 98 ? 10.732 -4.452 0.984 1.00 94.44 98 THR A CA 1
ATOM 751 C C . THR A 1 98 ? 9.695 -4.360 2.104 1.00 94.44 98 THR A C 1
ATOM 753 O O . THR A 1 98 ? 10.049 -4.018 3.229 1.00 94.44 98 THR A O 1
ATOM 756 N N . LEU A 1 99 ? 8.430 -4.694 1.835 1.00 93.56 99 LEU A N 1
ATOM 757 C CA . LEU A 1 99 ? 7.354 -4.638 2.832 1.00 93.56 99 LEU A CA 1
ATOM 758 C C . LEU A 1 99 ? 7.624 -5.591 4.007 1.00 93.56 99 LEU A C 1
ATOM 760 O O . LEU A 1 99 ? 7.580 -5.163 5.159 1.00 93.56 99 LEU A O 1
ATOM 764 N N . HIS A 1 100 ? 8.021 -6.836 3.736 1.00 93.06 100 HIS A N 1
ATOM 765 C CA . HIS A 1 100 ? 8.374 -7.798 4.785 1.00 93.06 100 HIS A CA 1
ATOM 766 C C . HIS A 1 100 ? 9.640 -7.421 5.553 1.00 93.06 100 HIS A C 1
ATOM 768 O O . HIS A 1 100 ? 9.779 -7.735 6.736 1.00 93.06 100 HIS A O 1
ATOM 774 N N . GLN A 1 101 ? 10.616 -6.788 4.899 1.00 92.38 101 GLN A N 1
ATOM 775 C CA . GLN A 1 101 ? 11.787 -6.264 5.594 1.00 92.38 101 GLN A CA 1
ATOM 776 C C . GLN A 1 101 ? 11.392 -5.134 6.534 1.00 92.38 101 GLN A C 1
ATOM 778 O O . GLN A 1 101 ? 11.858 -5.125 7.676 1.00 92.38 101 GLN A O 1
ATOM 783 N N . VAL A 1 102 ? 10.525 -4.226 6.073 1.00 89.00 102 VAL A N 1
ATOM 784 C CA . VAL A 1 102 ? 9.991 -3.168 6.920 1.00 89.00 102 VAL A CA 1
ATOM 785 C C . VAL A 1 102 ? 9.352 -3.815 8.134 1.00 89.00 102 VAL A C 1
ATOM 787 O O . VAL A 1 102 ? 9.905 -3.560 9.195 1.00 89.00 102 VAL A O 1
ATOM 790 N N . GLU A 1 103 ? 8.374 -4.723 7.975 1.00 89.56 103 GLU A N 1
ATOM 791 C CA . GLU A 1 103 ? 7.675 -5.482 9.041 1.00 89.56 103 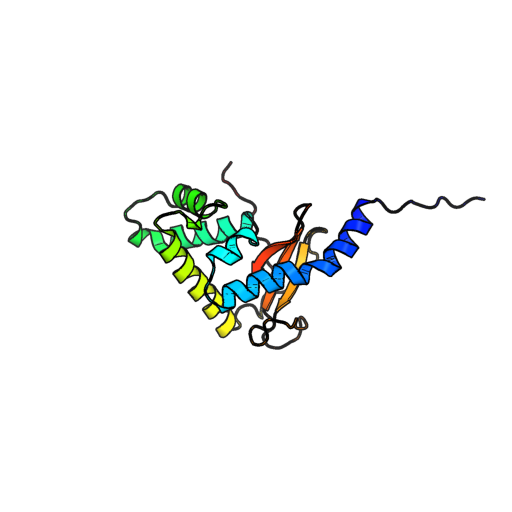GLU A CA 1
ATOM 792 C C . GLU A 1 103 ? 8.604 -6.195 10.037 1.00 89.56 103 GLU A C 1
ATOM 794 O O . GLU A 1 103 ? 8.369 -6.176 11.242 1.00 89.56 103 GLU A O 1
ATOM 799 N N . ARG A 1 104 ? 9.698 -6.801 9.577 1.00 89.06 104 ARG A N 1
ATOM 800 C CA . ARG A 1 104 ? 10.648 -7.464 10.486 1.00 89.06 104 ARG A CA 1
ATOM 801 C C . ARG A 1 104 ? 11.507 -6.476 11.266 1.00 89.06 104 ARG A C 1
ATOM 803 O O . ARG A 1 104 ? 11.862 -6.742 12.409 1.00 89.06 104 ARG A O 1
ATOM 810 N N . SER A 1 105 ? 11.859 -5.349 10.651 1.00 88.19 105 SER A N 1
ATOM 811 C CA . SER A 1 105 ? 12.794 -4.379 11.231 1.00 88.19 105 SER A CA 1
ATOM 812 C C . SER A 1 105 ? 12.184 -3.497 12.322 1.00 88.19 105 SER A C 1
ATOM 814 O O . SER A 1 105 ? 12.915 -2.939 13.135 1.00 88.19 105 SER A O 1
ATOM 816 N N . GLY A 1 106 ? 10.861 -3.311 12.331 1.00 83.38 106 GLY A N 1
ATOM 817 C CA . GLY A 1 106 ? 10.218 -2.372 13.252 1.00 83.38 106 GLY A CA 1
ATOM 818 C C . GLY A 1 106 ? 10.487 -0.894 12.943 1.00 83.38 106 GLY A C 1
ATOM 819 O O . GLY A 1 106 ? 10.111 -0.049 13.750 1.00 83.38 106 GLY A O 1
ATOM 820 N N . GLN A 1 107 ? 11.125 -0.549 11.816 1.00 76.75 107 GLN A N 1
ATOM 821 C CA . GLN A 1 107 ? 11.601 0.817 11.531 1.00 76.75 107 GLN A CA 1
ATOM 822 C C . GLN A 1 107 ? 10.497 1.886 11.453 1.00 76.75 107 GLN A C 1
ATOM 824 O O . GLN A 1 107 ? 10.777 3.074 11.574 1.00 76.75 107 GLN A O 1
ATOM 829 N N . TRP A 1 108 ? 9.234 1.489 11.312 1.00 75.44 108 TRP A N 1
ATOM 830 C CA . TRP A 1 108 ? 8.090 2.402 11.295 1.00 75.44 108 TRP A CA 1
ATOM 831 C C . TRP A 1 108 ? 7.701 2.936 12.688 1.00 75.44 108 TRP A C 1
ATOM 833 O O . TRP A 1 108 ? 6.908 3.872 12.788 1.00 75.44 108 TRP A O 1
ATOM 843 N N . ARG A 1 109 ? 8.236 2.350 13.773 1.00 64.69 109 ARG A N 1
ATOM 844 C CA . ARG A 1 109 ? 7.880 2.674 15.171 1.00 64.69 109 ARG A CA 1
ATOM 845 C C . ARG A 1 109 ? 8.195 4.119 15.576 1.00 64.69 109 ARG A C 1
ATOM 847 O O . ARG A 1 109 ? 7.667 4.587 16.578 1.00 64.69 109 ARG A O 1
ATOM 854 N N . SER A 1 110 ? 9.017 4.824 14.799 1.00 58.03 110 SER A N 1
ATOM 855 C CA . SER A 1 110 ? 9.447 6.200 15.083 1.00 58.03 110 SER A CA 1
ATOM 856 C C . SER A 1 110 ? 8.686 7.268 14.294 1.00 58.03 110 SER A C 1
ATOM 858 O O . SER A 1 110 ? 9.006 8.448 14.415 1.00 58.03 110 SER A O 1
ATOM 860 N N . CYS A 1 111 ? 7.702 6.891 13.470 1.00 59.06 111 CYS A N 1
ATOM 861 C CA . CYS A 1 111 ? 6.914 7.855 12.708 1.00 59.06 111 CYS A CA 1
ATOM 862 C C . CYS A 1 111 ? 5.674 8.271 13.512 1.00 59.06 111 CYS A C 1
ATOM 864 O O . CYS A 1 111 ? 4.713 7.497 13.567 1.00 59.06 111 CYS A O 1
ATOM 866 N N . PRO A 1 112 ? 5.640 9.477 14.117 1.00 61.47 112 PRO A N 1
ATOM 867 C CA . PRO A 1 112 ? 4.395 9.993 14.663 1.00 61.47 112 PRO A CA 1
ATOM 868 C C . PRO A 1 112 ? 3.326 10.017 13.560 1.00 61.47 112 PRO A C 1
ATOM 870 O O . PRO A 1 112 ? 3.605 10.299 12.390 1.00 61.47 112 PRO A O 1
ATOM 873 N N . GLY A 1 113 ? 2.093 9.654 13.919 1.00 62.25 113 GLY A N 1
ATOM 874 C CA . GLY A 1 113 ? 0.945 9.760 13.018 1.00 62.25 113 GLY A CA 1
ATOM 875 C C . GLY A 1 113 ? 0.764 11.189 12.493 1.00 62.25 113 GLY A C 1
ATOM 876 O O . GLY A 1 113 ? 1.266 12.131 13.114 1.00 62.25 113 GLY A O 1
ATOM 877 N N . PRO A 1 114 ? 0.029 11.400 11.383 1.00 66.12 114 PRO A N 1
ATOM 878 C CA . PRO A 1 114 ? -0.344 12.753 11.003 1.00 66.12 114 PRO A CA 1
ATOM 879 C C . PRO A 1 114 ? -1.120 13.379 12.165 1.00 66.12 114 PRO A C 1
ATOM 881 O O . PRO A 1 114 ? -2.096 12.797 12.640 1.00 66.12 114 PRO A O 1
ATOM 884 N N . ALA A 1 115 ? -0.710 14.571 12.607 1.00 69.19 115 ALA A N 1
ATOM 885 C CA . ALA A 1 115 ? -1.349 15.262 13.732 1.00 69.19 115 ALA A CA 1
ATOM 886 C C . ALA A 1 115 ? -2.864 15.447 13.519 1.00 69.19 115 ALA A C 1
ATOM 888 O O . ALA A 1 115 ? -3.639 15.484 14.473 1.00 69.19 115 ALA A O 1
ATOM 889 N N . ARG A 1 116 ? -3.291 15.535 12.252 1.00 80.81 116 ARG A N 1
ATOM 890 C CA . ARG A 1 116 ? -4.694 15.541 11.849 1.00 80.81 116 ARG A CA 1
ATOM 891 C C . ARG A 1 116 ? -4.832 15.035 10.408 1.00 80.81 116 ARG A C 1
ATOM 893 O O . ARG A 1 116 ? -4.563 15.805 9.486 1.00 80.81 116 ARG A O 1
ATOM 900 N N . PRO A 1 117 ? -5.219 13.768 10.177 1.00 82.50 117 PRO A N 1
ATOM 901 C CA . PRO A 1 117 ? -5.466 13.295 8.822 1.00 82.50 117 PRO A CA 1
ATOM 902 C C . PRO A 1 117 ? -6.666 14.036 8.194 1.00 82.50 117 PRO A C 1
ATOM 904 O O . PRO A 1 117 ? -7.575 14.463 8.921 1.00 82.50 117 PRO A O 1
ATOM 907 N N . PRO A 1 118 ? -6.692 14.187 6.856 1.00 88.19 118 PRO A N 1
ATOM 908 C CA . PRO A 1 118 ? -7.875 14.625 6.115 1.00 88.19 118 PRO A CA 1
ATOM 909 C C . PRO A 1 118 ? -9.134 13.815 6.465 1.00 88.19 118 PRO A C 1
ATOM 911 O O . PRO A 1 118 ? -9.052 12.692 6.959 1.00 88.19 118 PRO A O 1
ATOM 914 N N . ALA A 1 119 ? -10.324 14.372 6.217 1.00 87.88 119 ALA A N 1
ATOM 915 C CA . ALA A 1 119 ? -11.589 13.746 6.628 1.00 87.88 119 ALA A CA 1
ATOM 916 C C . ALA A 1 119 ? -11.843 12.373 5.970 1.00 87.88 119 ALA A C 1
ATOM 918 O O . ALA A 1 119 ? -12.474 11.504 6.580 1.00 87.88 119 ALA A O 1
ATOM 919 N N . ASP A 1 120 ? -11.334 12.196 4.754 1.00 91.44 120 ASP A N 1
ATOM 920 C CA . ASP A 1 120 ? -11.367 10.993 3.924 1.00 91.44 120 ASP A CA 1
ATOM 921 C C . ASP A 1 120 ? -10.210 10.027 4.212 1.00 91.44 120 ASP A C 1
ATOM 923 O O . ASP A 1 120 ? -10.152 8.963 3.604 1.00 91.44 120 ASP A O 1
ATOM 927 N N . VAL A 1 121 ? -9.310 10.358 5.139 1.00 92.56 121 VAL A N 1
ATOM 928 C CA . VAL A 1 121 ? -8.171 9.519 5.512 1.00 92.56 121 VAL A CA 1
ATOM 929 C C . VAL A 1 121 ? -8.341 8.998 6.936 1.00 92.56 121 VAL A C 1
ATOM 931 O O . VAL A 1 121 ? -8.794 9.695 7.846 1.00 92.56 121 VAL A O 1
ATOM 934 N N . THR A 1 122 ? -7.968 7.742 7.153 1.00 92.44 122 THR A N 1
ATOM 935 C CA . THR A 1 122 ? -7.893 7.140 8.486 1.00 92.44 122 THR A CA 1
ATOM 936 C C . THR A 1 122 ? -6.647 6.273 8.613 1.00 92.44 122 THR A C 1
ATOM 938 O O . THR A 1 122 ? -6.026 5.921 7.612 1.00 92.44 122 THR A O 1
ATOM 941 N N . VAL A 1 123 ? -6.254 5.967 9.846 1.00 91.88 123 VAL A N 1
ATOM 942 C CA . VAL A 1 123 ? -5.098 5.120 10.145 1.00 91.88 123 VAL A CA 1
ATOM 943 C C . VAL A 1 123 ? -5.600 3.896 10.890 1.00 91.88 123 VAL A C 1
ATOM 945 O O . VAL A 1 123 ? -6.316 4.023 11.883 1.00 91.88 123 VAL A O 1
ATOM 948 N N . LEU A 1 124 ? -5.207 2.726 10.409 1.00 92.88 124 LEU A N 1
ATOM 949 C CA . LEU A 1 124 ? -5.335 1.457 11.108 1.00 92.88 124 LEU A CA 1
ATOM 950 C C . LEU A 1 124 ? -3.958 1.001 11.579 1.00 92.88 124 LEU A C 1
ATOM 952 O O . LEU A 1 124 ? -2.940 1.394 11.015 1.00 92.88 124 LEU A O 1
ATOM 956 N N . TYR A 1 125 ? -3.934 0.154 12.598 1.00 91.94 125 TYR A N 1
ATOM 957 C CA . TYR A 1 125 ? -2.707 -0.413 13.141 1.00 91.94 125 TYR A CA 1
ATOM 958 C C . TYR A 1 125 ? -2.814 -1.930 13.062 1.00 91.94 125 TYR A C 1
ATOM 960 O O . TYR A 1 125 ? -3.648 -2.533 13.726 1.00 91.94 125 TYR A O 1
ATOM 968 N N . ALA A 1 126 ? -2.030 -2.546 12.187 1.00 91.62 126 ALA A N 1
ATOM 969 C CA . ALA A 1 126 ? -2.036 -3.985 11.961 1.00 91.62 126 ALA A CA 1
ATOM 970 C C . ALA A 1 126 ? -1.062 -4.692 12.915 1.00 91.62 126 ALA A C 1
ATOM 972 O O . ALA A 1 126 ? 0.062 -4.223 13.079 1.00 91.62 126 ALA A O 1
ATOM 973 N N . ASP A 1 127 ? -1.442 -5.840 13.486 1.00 90.88 127 ASP A N 1
ATOM 974 C CA . ASP A 1 127 ? -0.463 -6.768 14.074 1.00 90.88 127 ASP A CA 1
ATOM 975 C C . ASP A 1 127 ? 0.007 -7.745 12.985 1.00 90.88 127 ASP A C 1
ATOM 977 O O . ASP A 1 127 ? -0.758 -8.637 12.615 1.00 90.88 127 ASP A O 1
ATOM 981 N N . PRO A 1 128 ? 1.238 -7.639 12.453 1.00 88.69 128 PRO A N 1
ATOM 982 C CA . PRO A 1 128 ? 1.701 -8.497 11.361 1.00 88.69 128 PRO A CA 1
ATOM 983 C C . PRO A 1 128 ? 1.710 -9.997 11.714 1.00 88.69 128 PRO A C 1
ATOM 985 O O . PRO A 1 128 ? 1.736 -10.825 10.810 1.00 88.69 128 PRO A O 1
ATOM 988 N N . ARG A 1 129 ? 1.638 -10.369 13.001 1.00 89.69 129 ARG A N 1
ATOM 989 C CA . ARG A 1 129 ? 1.562 -11.769 13.463 1.00 89.69 129 ARG A CA 1
ATOM 990 C C . ARG A 1 129 ? 0.143 -12.340 13.417 1.00 89.69 129 ARG A C 1
ATOM 992 O O . ARG A 1 129 ? -0.027 -13.555 13.462 1.00 89.69 129 ARG A O 1
ATOM 999 N N . HIS A 1 130 ? -0.866 -11.476 13.336 1.00 90.94 130 HIS A N 1
ATOM 1000 C CA . HIS A 1 130 ? -2.279 -11.834 13.391 1.00 90.94 130 HIS A CA 1
ATOM 1001 C C . HIS A 1 130 ? -3.048 -11.065 12.302 1.00 90.94 130 HIS A C 1
ATOM 1003 O O . HIS A 1 130 ? -3.405 -9.895 12.454 1.00 90.94 130 HIS A O 1
ATOM 1009 N N . LEU A 1 131 ? -3.288 -11.718 11.160 1.00 88.88 131 LEU A N 1
ATOM 1010 C CA . LEU A 1 131 ? -3.884 -11.084 9.971 1.00 88.88 131 LEU A CA 1
ATOM 1011 C C . LEU A 1 131 ? -5.311 -10.568 10.191 1.00 88.88 131 LEU A C 1
ATOM 1013 O O . LEU A 1 131 ? -5.707 -9.587 9.563 1.00 88.88 131 LEU A O 1
ATOM 1017 N N . ASP A 1 132 ? -6.042 -11.187 11.115 1.00 87.69 132 ASP A N 1
ATOM 1018 C CA . ASP A 1 132 ? -7.450 -10.885 11.383 1.00 87.69 132 ASP A CA 1
ATOM 1019 C C . ASP A 1 132 ? -7.652 -9.952 12.585 1.00 87.69 132 ASP A C 1
ATOM 1021 O O . ASP A 1 132 ? -8.787 -9.665 12.966 1.00 87.69 132 ASP A O 1
ATOM 1025 N N . THR A 1 133 ? -6.567 -9.456 13.190 1.00 88.56 133 THR A N 1
ATOM 1026 C CA . THR A 1 133 ? -6.639 -8.535 14.327 1.00 88.56 133 THR A CA 1
ATOM 1027 C C . THR A 1 133 ? -6.038 -7.172 14.000 1.00 88.56 133 THR A C 1
ATOM 1029 O O . THR A 1 133 ? -5.119 -7.021 13.182 1.00 88.56 133 THR A O 1
ATOM 1032 N N . TRP A 1 134 ? -6.592 -6.161 14.665 1.00 91.31 134 TRP A N 1
ATOM 1033 C CA . TRP A 1 134 ? -6.074 -4.801 14.688 1.00 91.31 134 TRP A CA 1
ATOM 1034 C C . TRP A 1 134 ? -5.438 -4.551 16.051 1.00 91.31 134 TRP A C 1
ATOM 1036 O O . TRP A 1 134 ? -5.992 -4.931 17.082 1.00 91.31 134 TRP A O 1
ATOM 1046 N N . ALA A 1 135 ? -4.272 -3.928 16.030 1.00 89.94 135 ALA A N 1
ATOM 1047 C CA . ALA A 1 135 ? -3.512 -3.538 17.199 1.00 89.94 135 ALA A CA 1
ATOM 1048 C C . ALA A 1 135 ? -3.906 -2.128 17.657 1.00 89.94 135 ALA A C 1
ATOM 1050 O O . ALA A 1 135 ? -4.480 -1.332 16.905 1.00 89.94 135 ALA A O 1
ATOM 1051 N N . LEU A 1 136 ? -3.550 -1.793 18.890 1.00 88.06 136 LEU A N 1
ATOM 1052 C CA . LEU A 1 136 ? -3.539 -0.416 19.354 1.00 88.06 136 LEU A CA 1
ATOM 1053 C C . LEU A 1 136 ? -2.298 0.311 18.809 1.00 88.06 136 LEU A C 1
ATOM 1055 O O . LEU A 1 136 ? -1.257 -0.311 18.596 1.00 88.06 136 LEU A O 1
ATOM 1059 N N . PRO A 1 137 ? -2.349 1.646 18.644 1.00 85.94 137 PRO A N 1
ATOM 1060 C CA . PRO A 1 137 ? -1.184 2.435 18.233 1.00 85.94 137 PRO A CA 1
ATOM 1061 C C . PRO A 1 137 ? 0.034 2.263 19.152 1.00 85.94 137 PRO A C 1
ATOM 1063 O O . PRO A 1 137 ? 1.168 2.441 18.717 1.00 85.94 137 PRO A O 1
ATOM 1066 N N . SER A 1 138 ? -0.213 1.953 20.427 1.00 84.38 138 SER A N 1
ATOM 1067 C CA . SER A 1 138 ? 0.800 1.735 21.461 1.00 84.38 138 SER A CA 1
ATOM 1068 C C . SER A 1 138 ? 1.411 0.334 21.447 1.00 84.38 138 SER A C 1
ATOM 1070 O O . SER A 1 138 ? 2.386 0.103 22.161 1.00 84.38 138 SER A O 1
ATOM 1072 N N . ASP A 1 139 ? 0.843 -0.609 20.692 1.00 85.81 139 ASP A N 1
ATOM 1073 C CA . ASP A 1 139 ? 1.272 -2.000 20.765 1.00 85.81 139 ASP A CA 1
ATOM 1074 C C . ASP A 1 139 ? 2.651 -2.186 20.116 1.00 85.81 139 ASP A C 1
ATOM 1076 O O . ASP A 1 139 ? 2.895 -1.739 18.986 1.00 85.81 139 ASP A O 1
ATOM 1080 N N . PRO A 1 140 ? 3.581 -2.891 20.788 1.00 83.44 140 PRO A N 1
ATOM 1081 C CA . PRO A 1 140 ? 4.884 -3.189 20.219 1.00 83.44 140 PRO A CA 1
ATOM 1082 C C . PRO A 1 140 ? 4.758 -4.029 18.942 1.00 83.44 140 PRO A C 1
ATOM 1084 O O . PRO A 1 140 ? 4.543 -5.235 18.991 1.00 83.44 140 PRO A O 1
ATOM 1087 N N . GLY A 1 141 ? 4.985 -3.404 17.789 1.00 85.88 141 GLY A N 1
ATOM 1088 C CA . GLY A 1 141 ? 4.934 -4.080 16.487 1.00 85.88 141 GLY A CA 1
ATOM 1089 C C . GLY A 1 141 ? 3.677 -3.784 15.679 1.00 85.88 141 GLY A C 1
ATOM 1090 O O . GLY A 1 141 ? 3.536 -4.331 14.592 1.00 85.88 141 GLY A O 1
ATOM 1091 N N . ALA A 1 142 ? 2.819 -2.883 16.157 1.00 89.31 142 ALA A N 1
ATOM 1092 C CA . ALA A 1 142 ? 1.711 -2.344 15.385 1.00 89.31 142 ALA A CA 1
ATOM 1093 C C . ALA A 1 142 ? 2.211 -1.596 14.140 1.00 89.31 142 ALA A C 1
ATOM 1095 O O . ALA A 1 142 ? 2.886 -0.574 14.265 1.00 89.31 142 ALA A O 1
ATOM 1096 N N . VAL A 1 143 ? 1.878 -2.080 12.944 1.00 92.06 143 VAL A N 1
ATOM 1097 C CA . VAL A 1 143 ? 2.237 -1.470 11.655 1.00 92.06 143 VAL A CA 1
ATOM 1098 C C . VAL A 1 143 ? 1.145 -0.478 11.243 1.00 92.06 143 VAL A C 1
ATOM 1100 O O . VAL A 1 143 ? 0.001 -0.896 11.049 1.00 92.06 143 VAL A O 1
ATOM 1103 N N . PRO A 1 144 ? 1.443 0.824 11.080 1.00 93.06 144 PRO A N 1
ATOM 1104 C CA . PRO A 1 144 ? 0.448 1.788 10.640 1.00 93.06 144 PRO A CA 1
ATOM 1105 C C . PRO A 1 144 ? 0.075 1.555 9.174 1.00 93.06 144 PRO A C 1
ATOM 1107 O O . PRO A 1 144 ? 0.931 1.313 8.320 1.00 93.06 144 PRO A O 1
ATOM 1110 N N . MET A 1 145 ? -1.209 1.690 8.877 1.00 94.31 145 MET A N 1
ATOM 1111 C CA . MET A 1 145 ? -1.791 1.551 7.552 1.00 94.31 145 MET A CA 1
ATOM 1112 C C . MET A 1 145 ? -2.733 2.726 7.308 1.00 94.31 145 MET A C 1
ATOM 1114 O O . MET A 1 145 ? -3.781 2.851 7.942 1.00 94.31 145 MET A O 1
ATOM 1118 N N . LEU A 1 146 ? -2.334 3.618 6.407 1.00 94.25 146 LEU A N 1
ATOM 1119 C CA . LEU A 1 146 ? -3.150 4.748 5.984 1.00 94.25 146 LEU A CA 1
ATOM 1120 C C . LEU A 1 146 ? -4.173 4.265 4.963 1.00 94.25 146 LEU A C 1
ATOM 1122 O O . LEU A 1 146 ? -3.817 3.647 3.961 1.00 94.25 146 LEU A O 1
ATOM 1126 N N . MET A 1 147 ? -5.430 4.613 5.188 1.00 95.94 147 MET A N 1
ATOM 1127 C CA . MET A 1 147 ? -6.551 4.283 4.321 1.00 95.94 147 MET A CA 1
ATOM 1128 C C . MET A 1 147 ? -7.193 5.572 3.819 1.00 95.94 147 MET A C 1
ATOM 1130 O O . MET A 1 147 ? -7.378 6.499 4.606 1.00 95.94 147 MET A O 1
ATOM 1134 N N . ARG A 1 148 ? -7.563 5.629 2.536 1.00 95.06 148 ARG A N 1
ATOM 1135 C CA . ARG A 1 148 ? -8.275 6.760 1.922 1.00 95.06 148 ARG A CA 1
ATOM 1136 C C . ARG A 1 148 ? -9.612 6.325 1.337 1.00 95.06 148 ARG A C 1
ATOM 1138 O O . ARG A 1 148 ? -9.688 5.306 0.656 1.00 95.06 148 ARG A O 1
ATOM 1145 N N . TRP A 1 149 ? -10.656 7.103 1.584 1.00 94.81 149 TRP A N 1
ATOM 1146 C CA . TRP A 1 149 ? -11.967 6.942 0.970 1.00 94.81 149 TRP A CA 1
ATOM 1147 C C . TRP A 1 149 ? -12.013 7.677 -0.371 1.00 94.81 149 TRP A C 1
ATOM 1149 O O . TRP A 1 149 ? -11.837 8.890 -0.415 1.00 94.81 149 TRP A O 1
ATOM 1159 N N . ASN A 1 150 ? -12.301 6.969 -1.464 1.00 92.69 150 ASN A N 1
ATOM 1160 C CA . ASN A 1 150 ? -12.369 7.572 -2.804 1.00 92.69 150 ASN A CA 1
ATOM 1161 C C . ASN A 1 150 ? -13.795 7.953 -3.255 1.00 92.69 150 ASN A C 1
ATOM 1163 O O . ASN A 1 150 ? -14.018 8.206 -4.435 1.00 92.69 150 ASN A O 1
ATOM 1167 N N . GLY A 1 151 ? -14.776 7.923 -2.348 1.00 91.06 151 GLY A N 1
ATOM 1168 C CA . GLY A 1 151 ? -16.197 8.091 -2.678 1.00 91.06 151 GLY A CA 1
ATOM 1169 C C . GLY A 1 151 ? -16.971 6.776 -2.799 1.00 91.06 151 GLY A C 1
ATOM 1170 O O . GLY A 1 151 ? -18.186 6.789 -2.622 1.00 91.06 151 GLY A O 1
ATOM 1171 N N . THR A 1 152 ? -16.286 5.651 -3.038 1.00 91.88 152 THR A N 1
ATOM 1172 C CA . THR A 1 152 ? -16.913 4.332 -3.267 1.00 91.88 152 THR A CA 1
ATOM 1173 C C . THR A 1 152 ? -16.355 3.228 -2.369 1.00 91.88 152 THR A C 1
ATOM 1175 O O . THR A 1 152 ? -17.111 2.404 -1.859 1.00 91.88 152 THR A O 1
ATOM 1178 N N . THR A 1 153 ? -15.038 3.189 -2.168 1.00 94.12 153 THR A N 1
ATOM 1179 C CA . THR A 1 153 ? -14.362 2.197 -1.324 1.00 94.12 153 THR A CA 1
ATOM 1180 C C . THR A 1 153 ? -13.182 2.823 -0.582 1.00 94.12 153 THR A C 1
ATOM 1182 O O . THR A 1 153 ? -12.687 3.892 -0.949 1.00 94.12 153 THR A O 1
ATOM 1185 N N . TRP A 1 154 ? -12.720 2.141 0.465 1.00 95.94 154 TRP A N 1
ATOM 1186 C CA . TRP A 1 154 ? -11.434 2.440 1.084 1.00 95.94 154 TRP A CA 1
ATOM 1187 C C . TRP A 1 154 ? -10.303 1.793 0.293 1.00 95.94 154 TRP A C 1
ATOM 1189 O O . TRP A 1 154 ? -10.409 0.632 -0.104 1.00 95.94 154 TRP A O 1
ATOM 1199 N N . LEU A 1 155 ? -9.223 2.545 0.108 1.00 96.75 155 LEU A N 1
ATOM 1200 C CA . LEU A 1 155 ? -7.990 2.116 -0.540 1.00 96.75 155 LEU A CA 1
ATOM 1201 C C . LEU A 1 155 ? -6.803 2.311 0.401 1.00 96.75 155 LEU A C 1
ATOM 1203 O O . LEU A 1 155 ? -6.807 3.214 1.239 1.00 96.75 155 LEU A O 1
ATOM 1207 N N . VAL A 1 156 ? -5.775 1.487 0.237 1.00 97.06 156 VAL A N 1
ATOM 1208 C CA . VAL A 1 156 ? -4.520 1.586 0.985 1.00 97.06 156 VAL A CA 1
ATOM 1209 C C . VAL A 1 156 ? -3.707 2.752 0.444 1.00 97.06 156 VAL A C 1
ATOM 1211 O O . VAL A 1 156 ? -3.140 2.670 -0.644 1.00 97.06 156 VAL A O 1
ATOM 1214 N N . LEU A 1 157 ? -3.653 3.837 1.209 1.00 96.19 157 LEU A N 1
ATOM 1215 C CA . LEU A 1 157 ? -2.905 5.049 0.890 1.00 96.19 157 LEU A CA 1
ATOM 1216 C C . LEU A 1 157 ? -1.442 4.954 1.332 1.00 96.19 157 LEU A C 1
ATOM 1218 O O . LEU A 1 157 ? -0.580 5.552 0.700 1.00 96.19 157 LEU A O 1
ATOM 1222 N N . ASN A 1 158 ? -1.143 4.207 2.395 1.00 95.00 158 ASN A N 1
ATOM 1223 C CA . ASN A 1 158 ? 0.227 3.849 2.757 1.00 95.00 158 ASN A CA 1
ATOM 1224 C C . ASN A 1 158 ? 0.255 2.623 3.682 1.00 95.00 158 ASN A C 1
ATOM 1226 O O . ASN A 1 158 ? -0.725 2.341 4.371 1.00 95.00 158 ASN A O 1
ATOM 1230 N N . TYR A 1 159 ? 1.389 1.924 3.731 1.00 94.06 159 TYR A N 1
ATOM 1231 C CA . TYR A 1 159 ? 1.628 0.787 4.618 1.00 94.06 159 TYR A CA 1
ATOM 1232 C C . TYR A 1 159 ? 2.999 0.914 5.279 1.00 94.06 159 TYR A C 1
ATOM 1234 O O . TYR A 1 159 ? 3.986 1.219 4.610 1.00 94.06 159 TYR A O 1
ATOM 1242 N N . ALA A 1 160 ? 3.047 0.695 6.593 1.00 92.88 160 ALA A N 1
ATOM 1243 C CA . ALA A 1 160 ? 4.213 0.916 7.445 1.00 92.88 160 ALA A CA 1
ATOM 1244 C C . ALA A 1 160 ? 4.748 2.362 7.432 1.00 92.88 160 ALA A C 1
ATOM 1246 O O . ALA A 1 160 ? 5.918 2.619 7.707 1.00 92.88 160 ALA A O 1
ATOM 1247 N N . SER A 1 161 ? 3.877 3.324 7.128 1.00 90.50 161 SER A N 1
ATOM 1248 C CA . SER A 1 161 ? 4.160 4.752 7.218 1.00 90.50 161 SER A CA 1
ATOM 1249 C C . SER A 1 161 ? 2.866 5.528 7.437 1.00 90.50 161 SER A C 1
ATOM 1251 O O . SER A 1 161 ? 1.794 5.136 6.977 1.00 90.50 161 SER A O 1
ATOM 1253 N N . THR A 1 162 ? 2.984 6.644 8.147 1.00 89.69 162 THR A N 1
ATOM 1254 C CA . THR A 1 162 ? 1.912 7.598 8.447 1.00 89.69 162 THR A CA 1
ATOM 1255 C C . THR A 1 162 ? 1.969 8.840 7.551 1.00 89.69 162 THR A C 1
ATOM 1257 O O . THR A 1 162 ? 1.156 9.754 7.695 1.00 89.69 162 THR A O 1
ATOM 1260 N N . THR A 1 163 ? 2.897 8.870 6.593 1.00 89.94 163 THR A N 1
ATOM 1261 C CA . THR A 1 163 ? 3.044 9.957 5.623 1.00 89.94 163 THR A CA 1
ATOM 1262 C C . THR A 1 163 ? 2.124 9.723 4.432 1.00 89.94 163 THR A C 1
ATOM 1264 O O . THR A 1 163 ? 2.113 8.639 3.857 1.00 89.94 163 THR A O 1
ATOM 1267 N N . ILE A 1 164 ? 1.370 10.737 4.016 1.00 89.50 164 ILE A N 1
ATOM 1268 C CA . ILE A 1 164 ? 0.586 10.663 2.778 1.00 89.50 164 ILE A CA 1
ATOM 1269 C C . ILE A 1 164 ? 1.561 10.733 1.591 1.00 89.50 164 ILE A C 1
ATOM 1271 O O . ILE A 1 164 ? 2.335 11.692 1.525 1.00 89.50 164 ILE A O 1
ATOM 1275 N N . PRO A 1 165 ? 1.570 9.753 0.666 1.00 88.06 165 PRO A N 1
ATOM 1276 C CA . PRO A 1 165 ? 2.396 9.849 -0.529 1.00 88.06 165 PRO A CA 1
ATOM 1277 C C . PRO A 1 165 ? 2.036 11.103 -1.333 1.00 88.06 165 PRO A C 1
ATOM 1279 O O . PRO A 1 165 ? 0.855 11.448 -1.418 1.00 88.06 165 PRO A O 1
ATOM 1282 N N . PRO A 1 166 ? 3.018 11.782 -1.947 1.00 84.06 166 PRO A N 1
ATOM 1283 C CA . PRO A 1 166 ? 2.731 12.925 -2.798 1.00 84.06 166 PRO A CA 1
ATOM 1284 C C . PRO A 1 166 ? 1.787 12.509 -3.930 1.00 84.06 166 PRO A C 1
ATOM 1286 O O . PRO A 1 166 ? 2.033 11.534 -4.643 1.00 84.06 166 PRO A O 1
ATOM 1289 N N . THR A 1 167 ? 0.705 13.263 -4.099 1.00 74.81 167 THR A N 1
ATOM 1290 C CA . THR A 1 167 ? -0.191 13.139 -5.246 1.00 74.81 167 THR A CA 1
ATOM 1291 C C . THR A 1 167 ? 0.530 13.724 -6.451 1.00 74.81 167 THR A C 1
ATOM 1293 O O . THR A 1 167 ? 0.557 14.937 -6.622 1.00 74.81 167 THR A O 1
ATOM 1296 N N . GLY A 1 168 ? 1.193 12.892 -7.244 1.00 62.44 168 GLY A N 1
ATOM 1297 C CA . GLY A 1 168 ? 1.890 13.376 -8.427 1.00 62.44 168 GLY A CA 1
ATOM 1298 C C . GLY A 1 168 ? 1.800 12.372 -9.550 1.00 62.44 168 GLY A C 1
ATOM 1299 O O . GLY A 1 168 ? 2.639 11.490 -9.623 1.00 62.44 168 GLY A O 1
ATOM 1300 N N . HIS A 1 169 ? 0.841 12.539 -10.451 1.00 55.94 169 HIS A N 1
ATOM 1301 C CA . HIS A 1 169 ? 1.209 12.380 -11.853 1.00 55.94 169 HIS A CA 1
ATOM 1302 C C . HIS A 1 169 ? 2.083 13.600 -12.202 1.00 55.94 169 HIS A C 1
ATOM 1304 O O . HIS A 1 169 ? 1.824 14.669 -11.647 1.00 55.94 169 HIS A O 1
ATOM 1310 N N . PRO A 1 170 ? 3.143 13.489 -13.022 1.00 50.47 170 PRO A N 1
ATOM 1311 C CA . PRO A 1 170 ? 3.627 14.689 -13.693 1.00 50.47 170 PRO A CA 1
ATOM 1312 C C . PRO A 1 170 ? 2.448 15.289 -14.473 1.00 50.47 170 PRO A C 1
ATOM 1314 O O . PRO A 1 170 ? 1.753 14.538 -15.164 1.00 50.47 170 PRO A O 1
ATOM 1317 N N . ASP A 1 171 ? 2.202 16.587 -14.279 1.00 48.19 171 ASP A N 1
ATOM 1318 C CA . ASP A 1 171 ? 1.378 17.384 -15.195 1.00 48.19 171 ASP A CA 1
ATOM 1319 C C . ASP A 1 171 ? 1.922 17.283 -16.633 1.00 48.19 171 ASP A C 1
ATOM 1321 O O . ASP A 1 171 ? 3.164 17.142 -16.791 1.00 48.19 171 ASP A O 1
#